Protein AF-A0A536TME7-F1 (afdb_monomer_lite)

Sequence (51 aa):
TSVKPGTAMDPKVKEFLRYVLSQEGQADVMRDGKYLPLTAEVVQEQLKKLD

Structure (mmCIF, N/CA/C/O backbone):
data_AF-A0A536TME7-F1
#
_entry.id   AF-A0A536TME7-F1
#
loop_
_atom_site.group_PDB
_atom_site.id
_atom_site.type_symbol
_atom_site.label_atom_id
_atom_site.label_alt_id
_atom_site.label_comp_id
_atom_site.label_asym_id
_atom_site.label_entity_id
_atom_site.label_seq_id
_atom_site.pdbx_PDB_ins_code
_atom_site.Cartn_x
_atom_site.Cartn_y
_atom_site.Cartn_z
_atom_site.occupancy
_atom_site.B_iso_or_equiv
_atom_site.auth_seq_id
_atom_site.auth_comp_id
_atom_site.auth_asym_id
_atom_site.auth_atom_id
_atom_site.pdbx_PDB_model_num
ATOM 1 N N . THR A 1 1 ? 6.004 -10.466 20.657 1.00 56.62 1 THR A N 1
ATOM 2 C CA . THR A 1 1 ? 4.774 -10.546 21.474 1.00 56.62 1 THR A CA 1
ATOM 3 C C . THR A 1 1 ? 3.623 -10.867 20.546 1.00 56.62 1 THR A C 1
ATOM 5 O O . THR A 1 1 ? 3.475 -10.155 19.564 1.00 56.62 1 THR A O 1
ATOM 8 N N . SER A 1 2 ? 2.887 -11.962 20.757 1.00 68.94 2 SER A N 1
ATOM 9 C CA . SER A 1 2 ? 1.763 -12.323 19.876 1.00 68.94 2 SER A CA 1
ATOM 10 C C . SER A 1 2 ? 0.558 -11.426 20.176 1.00 68.94 2 SER A C 1
ATOM 12 O O . SER A 1 2 ? 0.182 -11.283 21.341 1.00 68.94 2 SER A O 1
ATOM 14 N N . VAL A 1 3 ? -0.016 -10.796 19.150 1.00 73.38 3 VAL A N 1
ATOM 15 C CA . VAL A 1 3 ? -1.258 -10.019 19.267 1.00 73.38 3 VAL A CA 1
ATOM 16 C C . VAL A 1 3 ? -2.417 -11.014 19.294 1.00 73.38 3 VAL A C 1
ATOM 18 O O . VAL A 1 3 ? -2.501 -11.882 18.426 1.00 73.38 3 VAL A O 1
ATOM 21 N N . LYS A 1 4 ? -3.304 -10.933 20.294 1.00 82.31 4 LYS A N 1
ATOM 22 C CA . LYS A 1 4 ? -4.465 -11.833 20.364 1.00 82.31 4 LYS A CA 1
ATOM 23 C C . LYS A 1 4 ? -5.409 -11.553 19.182 1.00 82.31 4 LYS A C 1
ATOM 25 O O . LYS A 1 4 ? -5.742 -10.381 18.971 1.00 82.31 4 LYS A O 1
ATOM 30 N N . PRO A 1 5 ? -5.880 -12.580 18.452 1.00 76.81 5 PRO A N 1
ATOM 31 C CA . PRO A 1 5 ? -6.913 -12.407 17.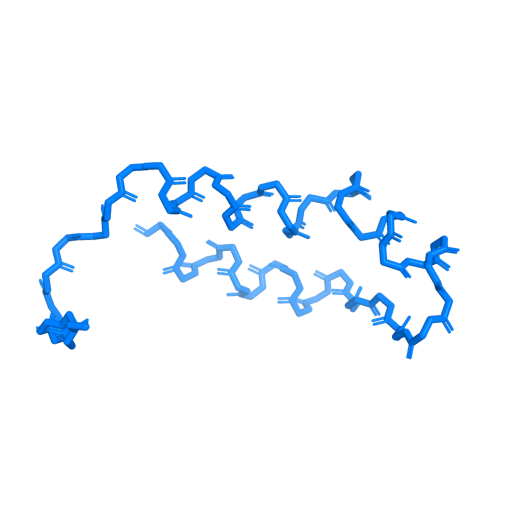434 1.00 76.81 5 PRO A CA 1
ATOM 32 C C . PRO A 1 5 ? -8.136 -11.671 18.001 1.00 76.81 5 PRO A C 1
ATOM 34 O O . PRO A 1 5 ? -8.545 -11.937 19.129 1.00 76.81 5 PRO A O 1
ATOM 37 N N . GLY A 1 6 ? -8.690 -10.725 17.240 1.00 78.69 6 GLY A N 1
ATOM 38 C CA . GLY A 1 6 ? -9.822 -9.889 17.666 1.00 78.69 6 GLY A CA 1
ATOM 39 C C . GLY A 1 6 ? -9.449 -8.645 18.483 1.00 78.69 6 GLY A C 1
ATOM 40 O O . GLY A 1 6 ? -10.323 -7.837 18.783 1.00 78.69 6 GLY A O 1
ATOM 41 N N . THR A 1 7 ? -8.171 -8.445 18.818 1.00 84.12 7 THR A N 1
ATOM 42 C CA . THR A 1 7 ? -7.714 -7.163 19.380 1.00 84.12 7 THR A CA 1
ATOM 43 C C . THR A 1 7 ? -7.713 -6.099 18.286 1.00 84.12 7 THR A C 1
ATOM 45 O O . THR A 1 7 ? -7.270 -6.371 17.169 1.00 84.12 7 THR A O 1
ATOM 48 N N . ALA A 1 8 ? -8.171 -4.886 18.609 1.00 85.25 8 ALA A N 1
ATOM 49 C CA . ALA A 1 8 ? -8.069 -3.750 17.700 1.00 85.25 8 ALA A CA 1
ATOM 50 C C . ALA A 1 8 ? -6.605 -3.528 17.287 1.00 85.25 8 ALA A C 1
ATOM 52 O O . ALA A 1 8 ? -5.697 -3.567 18.120 1.00 85.25 8 ALA A O 1
ATOM 53 N N . MET A 1 9 ? -6.383 -3.317 15.991 1.00 88.06 9 MET A N 1
ATOM 54 C CA . MET A 1 9 ? -5.054 -3.050 15.453 1.00 88.06 9 MET A CA 1
ATOM 55 C C . MET A 1 9 ? -4.534 -1.702 15.966 1.00 88.06 9 MET A C 1
ATOM 57 O O . MET A 1 9 ? -5.282 -0.726 16.031 1.00 88.06 9 MET A O 1
ATOM 61 N N . ASP A 1 10 ? -3.243 -1.642 16.302 1.00 91.62 10 ASP A N 1
ATOM 62 C CA . ASP A 1 10 ? -2.582 -0.386 16.665 1.00 91.62 10 ASP A CA 1
ATOM 63 C C . ASP A 1 10 ? -2.689 0.616 15.494 1.00 91.62 10 ASP A C 1
ATOM 65 O O . ASP A 1 10 ? -2.337 0.258 14.362 1.00 91.62 10 ASP A O 1
ATOM 69 N N . PRO A 1 11 ? -3.139 1.865 15.727 1.00 93.50 11 PRO A N 1
ATOM 70 C CA . PRO A 1 11 ? -3.258 2.876 14.680 1.00 93.50 11 PRO A CA 1
ATOM 71 C C . PRO A 1 11 ? -1.974 3.085 13.868 1.00 93.50 11 PRO A C 1
ATOM 73 O O . PRO A 1 11 ? -2.038 3.255 12.655 1.00 93.50 11 PRO A O 1
ATOM 76 N N . LYS A 1 12 ? -0.793 3.013 14.495 1.00 94.56 12 LYS A N 1
ATOM 77 C CA . LYS A 1 12 ? 0.489 3.174 13.790 1.00 94.56 12 LYS A CA 1
ATOM 78 C C . LYS A 1 12 ? 0.755 2.024 12.827 1.00 94.56 12 LYS A C 1
ATOM 80 O O . LYS A 1 12 ? 1.293 2.238 11.745 1.00 94.56 12 LYS A O 1
ATOM 85 N N . VAL A 1 13 ? 0.367 0.810 13.212 1.00 93.88 13 VAL A N 1
ATOM 86 C CA . VAL A 1 13 ? 0.478 -0.370 12.347 1.00 93.88 13 VAL A CA 1
ATOM 87 C C . VAL A 1 13 ? -0.513 -0.264 11.189 1.00 93.88 13 VAL A C 1
ATOM 89 O O . VAL A 1 13 ? -0.135 -0.544 10.054 1.00 93.88 13 VAL A O 1
ATOM 92 N N . LYS A 1 14 ? -1.741 0.211 11.443 1.00 94.06 14 LYS A N 1
ATOM 93 C CA . LYS A 1 14 ? -2.732 0.472 10.387 1.00 94.06 14 LYS A CA 1
ATOM 94 C C . LYS A 1 14 ? -2.190 1.446 9.340 1.00 94.06 14 LYS A C 1
ATOM 96 O O . LYS A 1 14 ? -2.245 1.142 8.151 1.00 94.06 14 LYS A O 1
ATOM 101 N N . GLU A 1 15 ? -1.622 2.569 9.773 1.00 96.69 15 GLU A N 1
ATOM 102 C CA . GLU A 1 15 ? -1.066 3.581 8.866 1.00 96.69 15 GLU A CA 1
ATOM 103 C C . GLU A 1 15 ? 0.160 3.079 8.101 1.00 96.69 15 GLU A C 1
ATOM 105 O O . GLU A 1 15 ? 0.275 3.313 6.898 1.00 96.69 15 GLU A O 1
ATOM 110 N N . PHE A 1 16 ? 1.037 2.308 8.750 1.00 97.06 16 PHE A N 1
ATOM 111 C CA . PHE A 1 16 ? 2.149 1.662 8.057 1.00 97.06 16 PHE A CA 1
ATOM 112 C C . PHE A 1 16 ? 1.657 0.730 6.940 1.00 97.06 16 PHE A C 1
ATOM 114 O O . PHE A 1 16 ? 2.154 0.795 5.817 1.00 97.06 16 PHE A O 1
ATOM 121 N N . LEU A 1 17 ? 0.641 -0.095 7.211 1.00 96.69 17 LEU A N 1
ATOM 122 C CA . LEU A 1 17 ? 0.058 -0.978 6.199 1.00 96.69 17 LEU A CA 1
ATOM 123 C C . LEU A 1 17 ? -0.641 -0.193 5.079 1.00 96.69 17 LEU A C 1
ATOM 125 O O . LEU A 1 17 ? -0.524 -0.586 3.919 1.00 96.69 17 LEU A O 1
ATOM 129 N N . ARG A 1 18 ? -1.302 0.936 5.382 1.00 96.81 18 ARG A N 1
ATOM 130 C CA . ARG A 1 18 ? -1.855 1.830 4.347 1.00 96.81 18 ARG A CA 1
ATOM 131 C C . ARG A 1 18 ? -0.760 2.387 3.439 1.00 96.81 18 ARG A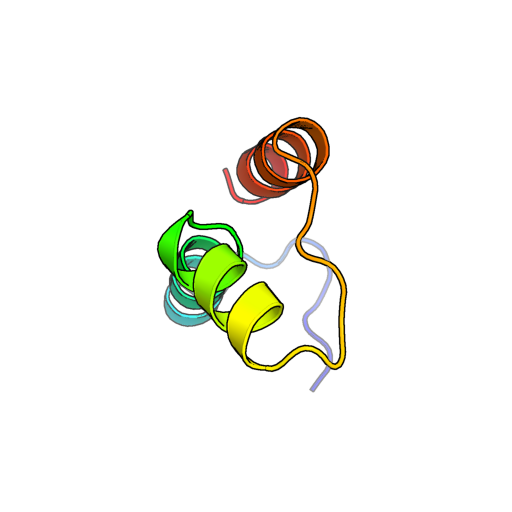 C 1
ATOM 133 O O . ARG A 1 18 ? -0.954 2.395 2.228 1.00 96.81 18 ARG A O 1
ATOM 140 N N . TYR A 1 19 ? 0.383 2.798 3.989 1.00 98.06 19 TYR A N 1
ATOM 141 C CA . TYR A 1 19 ? 1.529 3.245 3.191 1.00 98.06 19 TYR A CA 1
ATOM 142 C C . TYR A 1 19 ? 2.088 2.114 2.319 1.00 98.06 19 TYR A C 1
ATOM 144 O O . TYR A 1 19 ? 2.226 2.297 1.112 1.00 98.06 19 TYR A O 1
ATOM 152 N N . VAL A 1 20 ? 2.332 0.926 2.881 1.00 97.69 20 VAL A N 1
ATOM 153 C CA . VAL A 1 20 ? 2.864 -0.220 2.118 1.00 97.69 20 VAL A CA 1
ATOM 154 C C . VAL A 1 20 ? 1.936 -0.604 0.958 1.00 97.69 20 VAL A C 1
ATOM 156 O O . VAL A 1 20 ? 2.406 -0.909 -0.135 1.00 97.69 20 VAL A O 1
ATOM 159 N N . LEU A 1 21 ? 0.618 -0.563 1.170 1.00 97.75 21 LEU A N 1
ATOM 160 C CA . LEU A 1 21 ? -0.395 -0.856 0.148 1.00 97.75 21 LEU A CA 1
ATOM 161 C C . LEU A 1 21 ? -0.690 0.328 -0.789 1.00 97.75 21 LEU A C 1
ATOM 163 O O . LEU A 1 21 ? -1.425 0.166 -1.760 1.00 97.75 21 LEU A O 1
ATOM 167 N N . SER A 1 22 ? -0.150 1.515 -0.521 1.00 97.94 22 SER A N 1
ATOM 168 C CA . SER A 1 22 ? -0.347 2.688 -1.372 1.00 97.94 22 SER A CA 1
ATOM 169 C C . SER A 1 22 ? 0.425 2.575 -2.688 1.00 97.94 22 SER A C 1
ATOM 171 O O . SER A 1 22 ? 1.353 1.779 -2.829 1.00 97.94 22 SER A O 1
ATOM 173 N N . GLN A 1 23 ? 0.083 3.433 -3.649 1.00 97.25 23 GLN A N 1
ATOM 174 C CA . GLN A 1 23 ? 0.841 3.554 -4.894 1.00 97.25 23 GLN A CA 1
ATOM 175 C C . GLN A 1 23 ? 2.326 3.861 -4.639 1.00 97.25 23 GLN A C 1
ATOM 177 O O . GLN A 1 23 ? 3.183 3.305 -5.320 1.00 97.25 23 GLN A O 1
ATOM 182 N N . GLU A 1 24 ? 2.625 4.719 -3.661 1.00 98.06 24 GLU A N 1
ATOM 183 C CA . GLU A 1 24 ? 3.995 5.083 -3.289 1.00 98.06 24 GLU A CA 1
ATOM 184 C C . GLU A 1 24 ? 4.759 3.872 -2.742 1.00 98.06 24 GLU A C 1
ATOM 186 O O . GLU A 1 24 ? 5.815 3.525 -3.267 1.00 98.06 24 GLU A O 1
ATOM 191 N N . GLY A 1 25 ? 4.173 3.160 -1.775 1.00 97.69 25 GLY A N 1
ATOM 192 C CA . GLY A 1 25 ? 4.779 1.955 -1.208 1.00 97.69 25 GLY A CA 1
ATOM 193 C C . GLY A 1 25 ? 5.024 0.869 -2.260 1.00 97.69 25 GLY A C 1
ATOM 194 O O . GLY A 1 25 ? 6.089 0.253 -2.285 1.00 97.69 25 GLY A O 1
ATOM 195 N N . GLN A 1 26 ? 4.086 0.669 -3.191 1.00 98.31 26 GLN A N 1
ATOM 196 C CA . GLN A 1 26 ? 4.269 -0.281 -4.295 1.00 98.31 26 GLN A CA 1
ATOM 197 C C . GLN A 1 26 ? 5.337 0.180 -5.305 1.00 98.31 26 GLN A C 1
ATOM 199 O O . GLN A 1 26 ? 6.073 -0.653 -5.840 1.00 98.31 26 GLN A O 1
ATOM 204 N N . ALA A 1 27 ? 5.479 1.488 -5.542 1.00 97.50 27 ALA A N 1
ATOM 205 C CA . ALA A 1 27 ? 6.556 2.030 -6.371 1.00 97.50 27 ALA A CA 1
ATOM 206 C C . ALA A 1 27 ? 7.936 1.814 -5.727 1.00 97.50 27 ALA A C 1
ATOM 208 O O . ALA A 1 27 ? 8.899 1.510 -6.433 1.00 97.50 27 ALA A O 1
ATOM 209 N N . ASP A 1 28 ? 8.032 1.903 -4.399 1.00 97.56 28 ASP A N 1
ATOM 210 C CA . ASP A 1 28 ? 9.266 1.616 -3.665 1.00 97.56 28 ASP A CA 1
ATOM 211 C C . ASP A 1 28 ? 9.649 0.134 -3.717 1.00 97.56 28 ASP A C 1
ATOM 213 O O . ASP A 1 28 ? 10.823 -0.182 -3.920 1.00 97.56 28 ASP A O 1
ATOM 217 N N . VAL A 1 29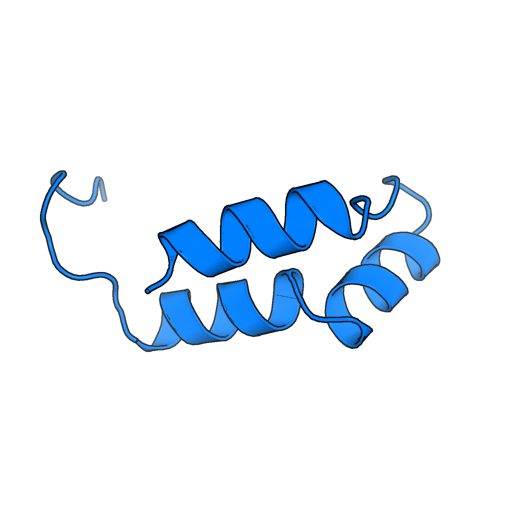 ? 8.673 -0.778 -3.644 1.00 96.44 29 VAL A N 1
ATOM 218 C CA . VAL A 1 29 ? 8.902 -2.220 -3.861 1.00 96.44 29 VAL A CA 1
ATOM 219 C C . VAL A 1 29 ? 9.471 -2.477 -5.256 1.00 96.44 29 VAL A C 1
ATOM 221 O O . VAL A 1 29 ? 10.474 -3.176 -5.403 1.00 96.44 29 VAL A O 1
ATOM 224 N N . MET A 1 30 ? 8.867 -1.868 -6.280 1.00 95.75 30 MET A N 1
ATOM 225 C CA . MET A 1 30 ? 9.339 -1.987 -7.659 1.00 95.75 30 MET A CA 1
ATOM 226 C C . MET A 1 30 ? 10.763 -1.432 -7.829 1.00 95.75 30 MET A C 1
ATOM 228 O O . MET A 1 30 ? 11.563 -2.009 -8.563 1.00 95.75 30 MET A O 1
ATOM 232 N N . ARG A 1 31 ? 11.094 -0.337 -7.132 1.00 96.38 31 ARG A N 1
ATOM 233 C CA . ARG A 1 31 ? 12.422 0.292 -7.144 1.00 96.38 31 ARG A CA 1
ATOM 234 C C . ARG A 1 31 ? 13.496 -0.570 -6.477 1.00 96.38 31 ARG A C 1
ATOM 236 O O . ARG A 1 31 ? 14.612 -0.616 -6.985 1.00 96.38 31 ARG A O 1
ATOM 243 N N . ASP A 1 32 ? 13.182 -1.235 -5.361 1.00 95.81 32 ASP A N 1
ATOM 244 C CA . ASP A 1 32 ? 14.117 -2.162 -4.699 1.00 95.81 32 ASP A CA 1
ATOM 245 C C . ASP A 1 32 ? 14.440 -3.367 -5.597 1.00 95.81 32 ASP A C 1
ATOM 247 O O . ASP A 1 32 ? 15.526 -3.938 -5.507 1.00 95.81 32 ASP A O 1
ATOM 251 N N . GLY A 1 33 ? 13.509 -3.752 -6.479 1.00 92.75 33 GLY A N 1
ATOM 252 C CA . GLY A 1 33 ? 13.722 -4.741 -7.540 1.00 92.75 33 GLY A CA 1
ATOM 253 C C . GLY A 1 33 ? 13.911 -6.182 -7.055 1.00 92.75 33 GLY A C 1
ATOM 254 O O . GLY A 1 33 ? 14.005 -7.093 -7.875 1.00 92.75 33 GLY A O 1
ATOM 255 N N . LYS A 1 34 ? 13.942 -6.417 -5.736 1.00 95.44 34 LYS A N 1
ATOM 256 C CA . LYS A 1 34 ? 14.014 -7.759 -5.135 1.00 95.44 34 LYS A CA 1
ATOM 257 C C . LYS A 1 34 ? 12.672 -8.485 -5.138 1.00 95.44 34 LYS A C 1
ATOM 259 O O . LYS A 1 34 ? 12.644 -9.711 -5.070 1.00 95.44 34 LYS A O 1
ATOM 264 N N . TYR A 1 35 ? 11.574 -7.735 -5.202 1.00 94.00 35 TYR A N 1
ATOM 265 C CA . TYR A 1 35 ? 10.214 -8.256 -5.155 1.00 94.00 35 TYR A CA 1
ATOM 266 C C . TYR A 1 35 ? 9.353 -7.618 -6.239 1.00 94.00 35 TYR A C 1
ATOM 268 O O . TYR A 1 35 ? 9.608 -6.500 -6.686 1.00 94.00 35 TYR A O 1
ATOM 276 N N . LEU A 1 36 ? 8.311 -8.339 -6.643 1.00 95.88 36 LEU A N 1
ATOM 277 C CA . LEU A 1 36 ? 7.293 -7.805 -7.536 1.00 95.88 36 LEU A CA 1
ATOM 278 C C . LEU A 1 36 ? 6.286 -6.975 -6.729 1.00 95.88 36 LEU A C 1
ATOM 280 O O . LEU A 1 36 ? 5.882 -7.414 -5.647 1.00 95.88 36 LEU A O 1
ATOM 284 N N . PRO A 1 37 ? 5.852 -5.810 -7.241 1.00 96.94 37 PRO A N 1
ATOM 285 C CA . PRO A 1 37 ? 4.737 -5.095 -6.646 1.00 96.94 37 PRO A CA 1
ATOM 286 C C . PRO A 1 37 ? 3.457 -5.931 -6.754 1.00 96.94 37 PRO A C 1
ATOM 288 O O . PRO A 1 37 ? 3.279 -6.743 -7.667 1.00 96.94 37 PRO A O 1
ATOM 291 N N . LEU A 1 38 ? 2.550 -5.719 -5.809 1.00 97.50 38 LEU A N 1
ATOM 292 C CA . LEU A 1 38 ? 1.229 -6.324 -5.811 1.00 97.50 38 LEU A CA 1
ATOM 293 C C . LEU A 1 38 ? 0.388 -5.762 -6.959 1.00 97.50 38 LEU A C 1
ATOM 295 O O . LEU A 1 38 ? 0.506 -4.595 -7.340 1.00 97.50 38 LEU A O 1
ATOM 299 N N . THR A 1 39 ? -0.517 -6.588 -7.480 1.00 97.56 39 THR A N 1
ATOM 300 C CA . THR A 1 39 ? -1.523 -6.113 -8.431 1.00 97.56 39 THR A CA 1
ATOM 301 C C . THR A 1 39 ? -2.519 -5.193 -7.728 1.00 97.56 39 THR A C 1
ATOM 303 O O . THR A 1 39 ? -2.751 -5.297 -6.519 1.00 97.56 39 THR A O 1
ATOM 306 N N . ALA A 1 40 ? -3.156 -4.310 -8.501 1.00 96.75 40 ALA A N 1
ATOM 307 C CA . ALA A 1 40 ? -4.185 -3.416 -7.979 1.00 96.75 40 ALA A CA 1
ATOM 308 C C . ALA A 1 40 ? -5.315 -4.192 -7.278 1.00 96.75 40 ALA A C 1
ATOM 310 O O . ALA A 1 40 ? -5.775 -3.779 -6.218 1.00 96.75 40 ALA A O 1
AT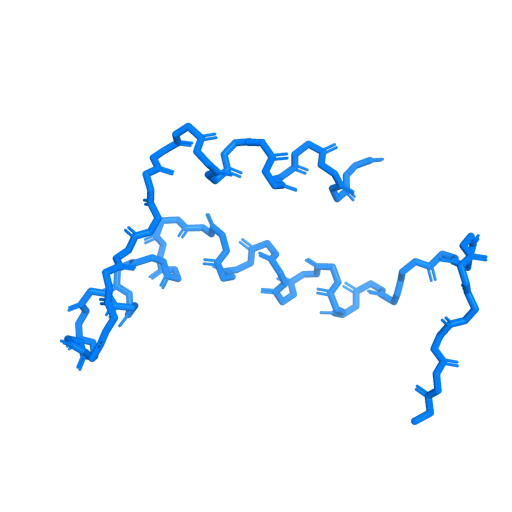OM 311 N N . GLU A 1 41 ? -5.713 -5.341 -7.825 1.00 97.94 41 GLU A N 1
ATOM 312 C CA . GLU A 1 41 ? -6.745 -6.211 -7.250 1.00 97.94 41 GLU A CA 1
ATOM 313 C C . GLU A 1 41 ? -6.362 -6.687 -5.843 1.00 97.94 41 GLU A C 1
ATOM 315 O O . GLU A 1 41 ? -7.123 -6.485 -4.896 1.00 97.94 41 GLU A O 1
ATOM 320 N N . VAL A 1 42 ? -5.146 -7.219 -5.678 1.00 97.69 42 VAL A N 1
ATOM 321 C CA . VAL A 1 42 ? -4.659 -7.711 -4.381 1.00 97.69 42 VAL A CA 1
ATOM 322 C C . VAL A 1 42 ? -4.543 -6.573 -3.367 1.00 97.69 42 VAL A C 1
ATOM 324 O O . VAL A 1 42 ? -4.916 -6.746 -2.206 1.00 97.69 42 VAL A O 1
ATOM 327 N N . VAL A 1 43 ? -4.067 -5.398 -3.792 1.00 97.62 43 VAL A N 1
ATOM 328 C CA . VAL A 1 43 ? -4.009 -4.201 -2.938 1.00 97.62 43 VAL A CA 1
ATOM 329 C C . VAL A 1 43 ? -5.399 -3.824 -2.427 1.00 97.62 43 VAL A C 1
ATOM 331 O O . VAL A 1 43 ? -5.573 -3.627 -1.224 1.00 97.62 43 VAL A O 1
ATOM 334 N N . GLN A 1 44 ? -6.402 -3.770 -3.310 1.00 96.75 44 GLN A N 1
ATOM 335 C CA . GLN A 1 44 ? -7.777 -3.442 -2.923 1.00 96.75 44 GLN A CA 1
ATOM 336 C C . GLN A 1 44 ? -8.357 -4.469 -1.944 1.00 96.75 44 GLN A C 1
ATOM 338 O O . GLN A 1 44 ? -9.030 -4.094 -0.984 1.00 96.75 44 GLN A O 1
ATOM 343 N N . GLU A 1 45 ? -8.082 -5.758 -2.142 1.00 97.69 45 GLU A N 1
ATOM 344 C CA . GLU A 1 45 ? -8.504 -6.801 -1.206 1.00 97.69 45 GLU A CA 1
ATOM 345 C C . GLU A 1 45 ? -7.857 -6.665 0.174 1.00 97.69 45 GLU A C 1
ATOM 347 O O . GLU A 1 45 ? -8.533 -6.884 1.178 1.00 97.69 45 GLU A O 1
ATOM 352 N N . GLN A 1 46 ? -6.572 -6.301 0.257 1.00 96.56 46 GLN A N 1
ATOM 353 C CA . GLN A 1 46 ? -5.923 -6.105 1.556 1.00 96.56 46 GLN A CA 1
ATOM 354 C C . GLN A 1 46 ? -6.399 -4.829 2.250 1.00 96.56 46 GLN A C 1
ATOM 356 O O . GLN A 1 46 ? -6.616 -4.854 3.459 1.00 96.56 46 GLN A O 1
ATOM 361 N N . LEU A 1 47 ? -6.621 -3.740 1.505 1.00 95.25 47 LEU A N 1
ATOM 362 C CA . LEU A 1 47 ? -7.166 -2.502 2.066 1.00 95.25 47 LEU A CA 1
ATOM 363 C C . LEU A 1 47 ? -8.535 -2.739 2.719 1.00 95.25 47 LEU A C 1
ATOM 365 O O . LEU A 1 47 ? -8.744 -2.293 3.841 1.00 95.25 47 LEU A O 1
ATOM 369 N N . LYS A 1 48 ? -9.411 -3.536 2.090 1.00 95.31 48 LYS A N 1
ATOM 370 C CA . LYS A 1 48 ? -10.719 -3.918 2.658 1.00 95.31 48 LYS A CA 1
ATOM 371 C C . LYS A 1 48 ? -10.635 -4.668 3.989 1.00 95.31 48 LYS A C 1
ATOM 373 O O . LYS A 1 48 ? -11.615 -4.688 4.716 1.00 95.31 48 LYS A O 1
ATOM 378 N N . LYS A 1 49 ? -9.509 -5.320 4.299 1.00 91.75 49 LYS A N 1
ATOM 379 C CA . LYS A 1 49 ? -9.303 -6.022 5.581 1.00 91.75 49 LYS A CA 1
ATOM 380 C C . LYS A 1 49 ? -8.799 -5.098 6.689 1.00 91.75 49 LYS A C 1
ATOM 382 O O . LYS A 1 49 ? -8.718 -5.527 7.837 1.00 91.75 49 LYS A O 1
ATOM 387 N N . LEU A 1 50 ? -8.371 -3.882 6.340 1.00 88.94 50 LEU A N 1
ATOM 388 C CA . LEU A 1 50 ? -7.911 -2.880 7.301 1.00 88.94 50 LEU A CA 1
ATOM 389 C C . LEU A 1 50 ? -9.057 -2.016 7.833 1.00 88.94 50 LEU A C 1
ATOM 391 O O . LEU A 1 50 ? -8.855 -1.327 8.837 1.00 88.94 50 LEU A O 1
ATOM 395 N N . ASP A 1 51 ? -10.206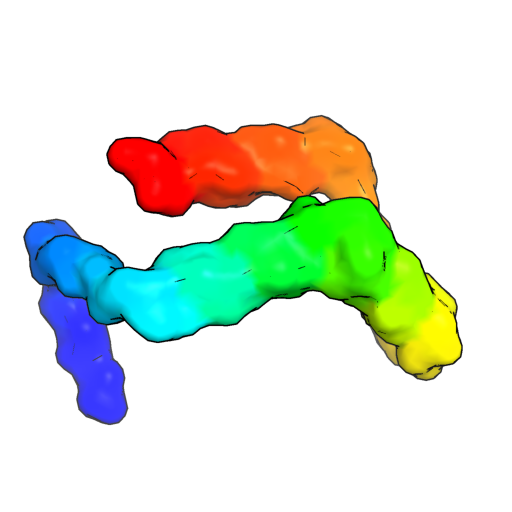 -2.020 7.160 1.00 79.75 51 ASP A N 1
ATOM 396 C CA . ASP A 1 51 ? -11.444 -1.352 7.568 1.00 79.75 51 ASP A CA 1
ATOM 397 C C . ASP A 1 51 ? -12.358 -2.316 8.341 1.00 79.75 51 ASP A C 1
ATOM 399 O O . ASP A 1 51 ? -12.977 -1.837 9.317 1.00 79.75 51 ASP A O 1
#

Secondary structure (DSSP, 8-state):
-PPPTTSPPPHHHHHHHHHHHSHHHHHHHHHH-SSPPPPHHHHHHHHTTT-

Radius of gyration: 12.58 Å; chains: 1; boun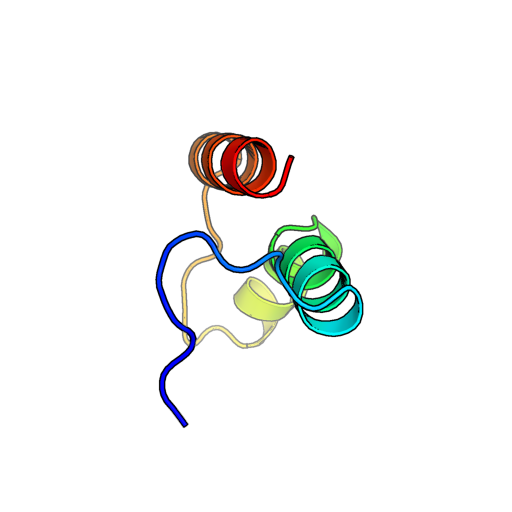ding box: 26×18×30 Å

Foldseek 3Di:
DDDDPPDQDDPVVLVVLVCCLDPNVQVVQVVVVPDHRDDPVVSVVVNVVSD

pLDDT: mean 92.42, std 8.58, range [56.62, 98.31]